Protein AF-A0A516SCL7-F1 (afdb_monomer)

pLDDT: mean 82.54, std 17.81, range [28.62, 96.88]

Secondary structure (DSSP, 8-state):
--TTSS----EEEETTEEEE--GGGGEEESSPBPTTSS-BSSEEEEETTEEEEE-HHHHHHHHHHHHHHHHTT--HHHHHHHHHHHHHHHHHHHHHHHHTT--BTSEEEETTEEEEB--

Radius of gyration: 15.04 Å; Cα contacts (8 Å, |Δi|>4): 150; chains: 1; bounding box: 41×36×41 Å

Organism: NCBI:txid2594795

Sequence (119 aa):
MGLKDVFAGGAAFKSGKIFTVTVWDSIEATEPTREGTAIPRSFVLKAGGETVQVHGNATEHLAGYAAGMARRGLSPEAVNLASEVQLSNLQLTVTRAIANGAPLNTLVKTGGWGLKFSQ

Structure (mmCIF, N/CA/C/O backbone):
data_AF-A0A516SCL7-F1
#
_entry.id   AF-A0A516SCL7-F1
#
loop_
_atom_site.group_PDB
_atom_site.id
_atom_site.type_symbol
_atom_site.label_atom_id
_atom_site.label_alt_id
_atom_site.label_comp_id
_atom_site.label_asym_id
_atom_site.label_entity_id
_atom_site.label_seq_id
_atom_site.pdbx_PDB_ins_code
_atom_site.Cartn_x
_atom_site.Cartn_y
_atom_site.Cartn_z
_atom_site.occupancy
_atom_site.B_iso_or_equiv
_atom_site.auth_seq_id
_atom_site.auth_comp_id
_atom_site.auth_asym_id
_atom_site.auth_atom_id
_atom_site.pdbx_PDB_model_num
ATOM 1 N N . MET A 1 1 ? -12.947 -23.678 1.784 1.00 35.38 1 MET A N 1
ATOM 2 C CA . MET A 1 1 ? -12.409 -22.336 1.475 1.00 35.38 1 MET A CA 1
ATOM 3 C C . MET A 1 1 ? -11.627 -22.468 0.176 1.00 35.38 1 MET A C 1
ATOM 5 O O . MET A 1 1 ? -10.645 -23.196 0.156 1.00 35.38 1 MET A O 1
ATOM 9 N N . GLY A 1 2 ? -12.176 -21.980 -0.940 1.00 28.62 2 GLY A N 1
ATOM 10 C CA . GLY A 1 2 ? -11.675 -22.282 -2.286 1.00 28.62 2 GLY A CA 1
ATOM 11 C C . GLY A 1 2 ? -10.662 -21.248 -2.769 1.00 28.62 2 GLY A C 1
ATOM 12 O O . GLY A 1 2 ? -10.811 -20.067 -2.494 1.00 28.62 2 GLY A O 1
ATOM 13 N N . LEU A 1 3 ? -9.666 -21.691 -3.535 1.00 35.03 3 LEU A N 1
ATOM 14 C CA . LEU A 1 3 ? -8.570 -20.894 -4.109 1.00 35.03 3 LEU A CA 1
ATOM 15 C C . LEU A 1 3 ? -9.001 -19.805 -5.128 1.00 35.03 3 LEU A C 1
ATOM 17 O O . LEU A 1 3 ? -8.169 -19.310 -5.880 1.00 35.03 3 LEU A O 1
ATOM 21 N N . LYS A 1 4 ? -10.291 -19.460 -5.196 1.00 34.50 4 LYS A N 1
ATOM 22 C CA . LYS A 1 4 ? -10.884 -18.583 -6.224 1.00 34.50 4 LYS A CA 1
ATOM 23 C C . LYS A 1 4 ? -10.930 -17.115 -5.808 1.00 34.50 4 LYS A C 1
ATOM 25 O O . LYS A 1 4 ? -11.053 -16.252 -6.663 1.00 34.50 4 LYS A O 1
ATOM 30 N N . ASP A 1 5 ? -10.781 -16.844 -4.514 1.00 41.62 5 ASP A N 1
ATOM 31 C CA . ASP A 1 5 ? -10.998 -15.509 -3.948 1.00 41.62 5 ASP A CA 1
ATOM 32 C C . ASP A 1 5 ? -9.693 -14.720 -3.741 1.00 41.62 5 ASP A C 1
ATOM 34 O O . ASP A 1 5 ? -9.690 -13.700 -3.059 1.00 41.62 5 ASP A O 1
ATOM 38 N N . VAL A 1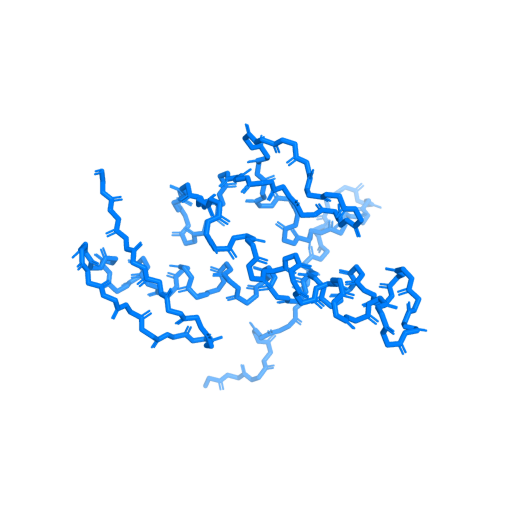 6 ? -8.555 -15.209 -4.257 1.00 43.94 6 VAL A N 1
ATOM 39 C CA . VAL A 1 6 ? -7.232 -14.720 -3.817 1.00 43.94 6 VAL A CA 1
ATOM 40 C C . VAL A 1 6 ? -6.525 -13.811 -4.825 1.00 43.94 6 VAL A C 1
ATOM 42 O O . VAL A 1 6 ? -5.639 -13.068 -4.420 1.00 43.94 6 VAL A O 1
ATOM 45 N N . PHE A 1 7 ? -6.915 -13.756 -6.100 1.00 45.66 7 PHE A N 1
ATOM 46 C CA . PHE A 1 7 ? -6.222 -12.892 -7.064 1.00 45.66 7 PHE A CA 1
ATOM 47 C C . PHE A 1 7 ? -7.156 -12.402 -8.168 1.00 45.66 7 PHE A C 1
ATOM 49 O O . PHE A 1 7 ? -7.542 -13.195 -9.018 1.00 45.66 7 PHE A O 1
ATOM 56 N N . ALA A 1 8 ? -7.483 -11.108 -8.168 1.00 39.91 8 ALA A N 1
ATOM 57 C CA . ALA A 1 8 ? -7.737 -10.313 -9.373 1.00 39.91 8 ALA A CA 1
ATOM 58 C C . ALA A 1 8 ? -8.080 -8.872 -8.972 1.00 39.91 8 ALA A C 1
ATOM 60 O O . ALA A 1 8 ? -8.997 -8.659 -8.179 1.00 39.91 8 ALA A O 1
ATOM 61 N N . GLY A 1 9 ? -7.410 -7.889 -9.579 1.00 45.47 9 GLY A N 1
ATOM 62 C CA . GLY A 1 9 ? -8.053 -6.601 -9.824 1.00 45.47 9 GLY A CA 1
ATOM 63 C C . GLY A 1 9 ? -9.375 -6.884 -10.537 1.00 45.47 9 GLY A C 1
ATOM 64 O O . GLY A 1 9 ? -9.394 -7.451 -11.632 1.00 45.47 9 GLY A O 1
ATOM 65 N N . GLY A 1 10 ? -10.485 -6.645 -9.846 1.00 45.84 10 GLY A N 1
ATOM 66 C CA . GLY A 1 10 ? -11.803 -7.024 -10.327 1.00 45.84 10 GLY A CA 1
ATOM 67 C C . GLY A 1 10 ? -12.190 -6.123 -11.485 1.00 45.84 10 GLY A C 1
ATOM 68 O O . GLY A 1 10 ? -12.457 -4.949 -11.287 1.00 45.84 10 GLY A O 1
ATOM 69 N N . ALA A 1 11 ? -12.267 -6.631 -12.710 1.00 48.62 11 ALA A N 1
ATOM 70 C CA . ALA A 1 11 ? -12.919 -5.858 -13.756 1.00 48.62 11 ALA A CA 1
ATOM 71 C C . ALA A 1 11 ? -14.402 -5.668 -13.377 1.00 48.62 11 ALA A C 1
ATOM 73 O O . ALA A 1 11 ? -15.164 -6.635 -13.321 1.00 48.62 11 ALA A O 1
ATOM 74 N N . ALA A 1 12 ? -14.818 -4.436 -13.080 1.00 50.59 12 ALA A N 1
ATOM 75 C CA . ALA A 1 12 ? -16.216 -4.106 -12.858 1.00 50.59 12 ALA A CA 1
ATOM 76 C C . ALA A 1 12 ? -16.886 -3.893 -14.218 1.00 50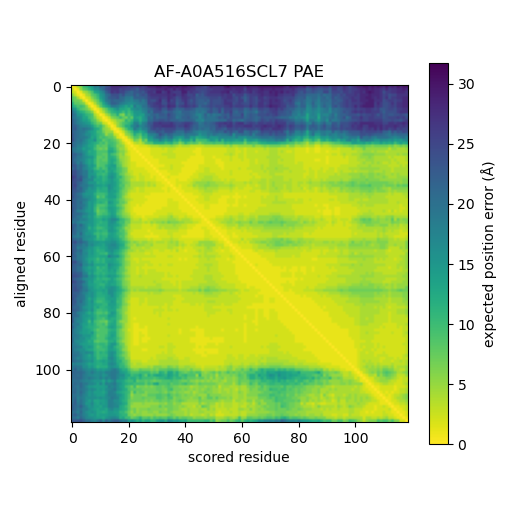.59 12 ALA A C 1
ATOM 78 O O . ALA A 1 12 ? -16.544 -2.983 -14.975 1.00 50.59 12 ALA A O 1
ATOM 79 N N . PHE A 1 13 ? -17.868 -4.734 -14.530 1.00 43.31 13 PHE A N 1
ATOM 80 C CA . PHE A 1 13 ? -18.690 -4.572 -15.722 1.00 43.31 13 PHE A CA 1
ATOM 81 C C . PHE A 1 13 ? -19.901 -3.709 -15.377 1.00 43.31 13 PHE A C 1
ATOM 83 O O . PHE A 1 13 ? -20.832 -4.162 -14.711 1.00 43.31 13 PHE A O 1
ATOM 90 N N . LYS A 1 14 ? -19.911 -2.460 -15.851 1.00 43.03 14 LYS A N 1
ATOM 91 C CA . LYS A 1 14 ? -21.109 -1.614 -15.840 1.00 43.03 14 LYS A CA 1
ATOM 92 C C . LYS A 1 14 ? -21.326 -1.053 -17.244 1.00 43.03 14 LYS A C 1
ATOM 94 O O . LYS A 1 14 ? -20.449 -0.399 -17.802 1.00 43.03 14 LYS A O 1
ATOM 99 N N . SER A 1 15 ? -22.4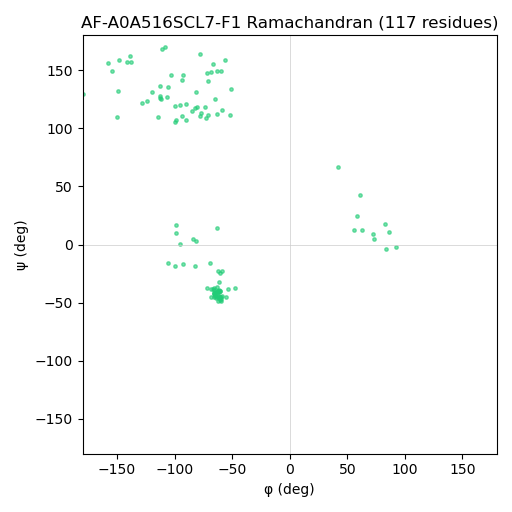95 -1.334 -17.819 1.00 50.19 15 SER A N 1
ATOM 100 C CA . SER A 1 15 ? -22.966 -0.746 -19.086 1.00 50.19 15 SER A CA 1
ATOM 101 C C . SER A 1 15 ? -22.084 -1.024 -20.319 1.00 50.19 15 SER A C 1
ATOM 103 O O . SER A 1 15 ? -21.830 -0.122 -21.111 1.00 50.19 15 SER A O 1
ATOM 105 N N . GLY A 1 16 ? -21.589 -2.258 -20.490 1.00 49.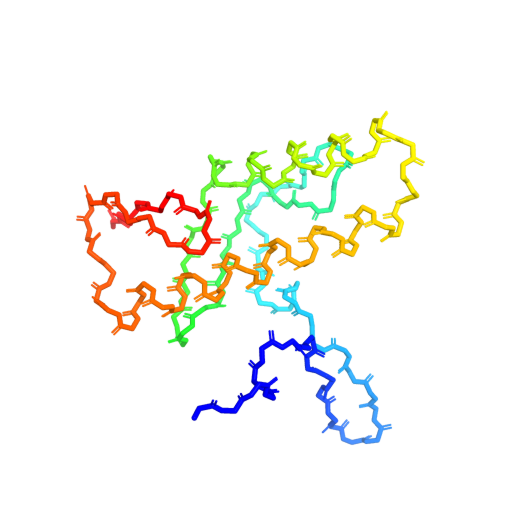16 16 GLY A N 1
ATOM 106 C CA . GLY A 1 16 ? -20.825 -2.661 -21.686 1.00 49.16 16 GLY A CA 1
ATOM 107 C C . GLY A 1 16 ? -19.397 -2.105 -21.771 1.00 49.16 16 GLY A C 1
ATOM 108 O O . GLY A 1 16 ? -18.706 -2.341 -22.759 1.00 49.16 16 GLY A O 1
ATOM 109 N N . LYS A 1 17 ? -18.937 -1.397 -20.733 1.00 47.97 17 LYS A N 1
ATOM 110 C CA . LYS A 1 17 ? -17.572 -0.886 -20.607 1.00 47.97 17 LYS A CA 1
ATOM 111 C C . LYS A 1 17 ? -16.828 -1.717 -19.561 1.00 47.97 17 LYS A C 1
ATOM 113 O O . LYS A 1 17 ? -17.324 -1.896 -18.448 1.00 47.97 17 LYS A O 1
ATOM 118 N N . ILE A 1 18 ? -15.663 -2.247 -19.932 1.00 54.91 18 ILE A N 1
ATOM 119 C CA . ILE A 1 18 ? -14.766 -2.918 -18.986 1.00 54.91 18 ILE A CA 1
ATOM 120 C C . ILE A 1 18 ? -14.056 -1.821 -18.197 1.00 54.91 18 ILE A C 1
ATOM 122 O O . ILE A 1 18 ? -13.282 -1.057 -18.773 1.00 54.91 18 ILE A O 1
ATOM 126 N N . PHE A 1 19 ? -14.339 -1.718 -16.901 1.00 54.44 19 PHE A N 1
ATOM 127 C CA . PHE A 1 19 ? -13.522 -0.936 -15.980 1.00 54.44 19 PHE A CA 1
ATOM 128 C C . PHE A 1 19 ? -12.608 -1.901 -15.246 1.00 54.44 19 PHE A C 1
ATOM 130 O O . PHE A 1 19 ? -13.092 -2.797 -14.560 1.00 54.44 19 PHE A O 1
ATOM 137 N N . THR A 1 20 ? -11.299 -1.748 -15.385 1.00 57.12 20 THR A N 1
ATOM 138 C CA . THR A 1 20 ? -10.350 -2.470 -14.538 1.00 57.12 20 THR A CA 1
ATOM 139 C C . THR A 1 20 ? -10.414 -1.835 -13.152 1.00 57.12 20 THR A C 1
ATOM 141 O O . THR A 1 20 ? -9.995 -0.691 -13.021 1.00 57.12 20 THR A O 1
ATOM 144 N N . VAL A 1 21 ? -10.971 -2.519 -12.142 1.00 71.75 21 VAL A N 1
ATOM 145 C CA . VAL A 1 21 ? -10.816 -2.072 -10.749 1.00 71.75 21 VAL A CA 1
ATOM 146 C C . VAL A 1 21 ? -9.503 -2.635 -10.250 1.00 71.75 21 VAL A C 1
ATOM 148 O O . VAL A 1 21 ? -9.311 -3.847 -10.154 1.00 71.75 21 VAL A O 1
ATOM 151 N N . THR A 1 22 ? -8.590 -1.734 -9.959 1.00 87.44 22 THR A N 1
ATOM 152 C CA . THR A 1 22 ? -7.279 -2.012 -9.390 1.00 87.44 22 THR A CA 1
ATOM 153 C C . THR A 1 22 ? -7.258 -1.533 -7.943 1.00 87.44 22 THR A C 1
ATOM 155 O O . THR A 1 22 ? -8.151 -0.818 -7.482 1.00 87.44 22 THR A O 1
ATOM 158 N N . VAL A 1 23 ? -6.214 -1.888 -7.196 1.00 91.00 23 VAL A N 1
ATOM 159 C CA . VAL A 1 23 ? -6.028 -1.321 -5.850 1.00 91.00 23 VAL A CA 1
ATOM 160 C C . VAL A 1 23 ? -5.879 0.205 -5.883 1.00 91.00 23 VAL A C 1
ATOM 162 O O . VAL A 1 23 ? -6.222 0.869 -4.908 1.00 91.00 23 VAL A O 1
ATOM 165 N N . TRP A 1 24 ? -5.436 0.776 -7.008 1.00 91.62 24 TRP A N 1
ATOM 166 C CA . TRP A 1 24 ? -5.310 2.222 -7.187 1.00 91.62 24 TRP A CA 1
ATOM 167 C C . TRP A 1 24 ? -6.655 2.943 -7.054 1.00 91.62 24 TRP A C 1
ATOM 169 O O . TRP A 1 24 ? -6.697 4.031 -6.495 1.00 91.62 24 TRP A O 1
ATOM 179 N N . ASP A 1 25 ? -7.767 2.307 -7.439 1.00 90.88 25 ASP A N 1
ATOM 180 C CA . ASP A 1 25 ? -9.120 2.858 -7.256 1.00 90.88 25 ASP A CA 1
ATOM 181 C C . ASP A 1 25 ? -9.555 2.911 -5.779 1.00 90.88 25 ASP A C 1
ATOM 183 O O . ASP A 1 25 ? -10.518 3.590 -5.411 1.00 90.88 25 ASP A O 1
ATOM 187 N N . SER A 1 26 ? -8.849 2.183 -4.910 1.00 93.75 26 SER A N 1
ATOM 188 C CA . SER A 1 26 ? -9.058 2.182 -3.459 1.00 93.75 26 SER A CA 1
ATOM 189 C C . SER A 1 26 ? -8.134 3.152 -2.719 1.00 93.75 26 SER A C 1
ATOM 191 O O . SER A 1 26 ? -8.203 3.222 -1.490 1.00 93.75 26 SER A O 1
ATOM 193 N N . ILE A 1 27 ? -7.276 3.875 -3.443 1.00 94.56 27 ILE A N 1
ATOM 194 C CA . ILE A 1 27 ? -6.260 4.777 -2.904 1.00 94.56 27 ILE A CA 1
ATOM 195 C C . ILE A 1 27 ? -6.611 6.217 -3.273 1.00 94.56 27 ILE A C 1
ATOM 197 O O . ILE A 1 27 ? -6.788 6.555 -4.439 1.00 94.56 27 ILE A O 1
ATOM 201 N N . GLU A 1 28 ? -6.644 7.086 -2.272 1.00 95.81 28 GLU A N 1
ATOM 202 C CA . GLU A 1 28 ? -6.738 8.531 -2.455 1.00 95.81 28 GLU A CA 1
ATOM 203 C C . GLU A 1 28 ? -5.447 9.174 -1.947 1.00 95.81 28 GLU A C 1
ATOM 205 O O . GLU A 1 28 ? -5.156 9.157 -0.751 1.00 95.81 28 GLU A O 1
ATOM 210 N N . ALA A 1 29 ? -4.629 9.693 -2.864 1.00 95.62 29 ALA A N 1
ATOM 211 C CA . ALA A 1 29 ? -3.344 10.290 -2.521 1.00 95.62 29 ALA A CA 1
ATOM 212 C C . ALA A 1 29 ? -3.531 11.546 -1.656 1.00 95.62 29 ALA A C 1
ATOM 214 O O . ALA A 1 29 ? -4.207 12.487 -2.066 1.00 95.62 29 ALA A O 1
ATOM 215 N N . THR A 1 30 ? -2.885 11.581 -0.490 1.00 95.69 30 THR A N 1
ATOM 216 C CA . THR A 1 30 ? -2.871 12.760 0.396 1.00 95.69 30 THR A CA 1
ATOM 217 C C . THR A 1 30 ? -1.588 13.573 0.253 1.00 95.69 30 THR A C 1
ATOM 219 O O . THR A 1 30 ? -1.548 14.744 0.615 1.00 95.69 30 THR A O 1
ATOM 222 N N . GLU A 1 31 ? -0.541 12.971 -0.313 1.00 95.56 31 GLU A N 1
ATOM 223 C CA . GLU A 1 31 ? 0.731 13.621 -0.623 1.00 95.56 31 GLU A CA 1
ATOM 224 C C . GLU A 1 31 ? 1.263 13.176 -1.999 1.00 95.56 31 GLU A C 1
ATOM 226 O O . GLU A 1 31 ? 0.862 12.121 -2.501 1.00 95.56 31 GLU A O 1
ATOM 231 N N . PRO A 1 32 ? 2.206 13.930 -2.606 1.00 95.56 32 PRO A N 1
ATOM 232 C CA . PRO A 1 32 ? 2.796 13.587 -3.899 1.00 95.56 32 PRO A CA 1
ATOM 233 C C . PRO A 1 32 ? 3.445 12.200 -3.934 1.00 95.56 32 PRO A C 1
ATOM 235 O O . PRO A 1 32 ? 3.854 11.653 -2.907 1.00 95.56 32 PRO A O 1
ATOM 238 N N . THR A 1 33 ? 3.604 11.644 -5.134 1.00 93.94 33 THR A N 1
ATOM 239 C CA . THR A 1 33 ? 4.314 10.376 -5.341 1.00 93.94 33 THR A CA 1
ATOM 240 C C . THR A 1 33 ? 5.782 10.465 -4.942 1.00 93.94 33 THR A C 1
ATOM 242 O O . THR A 1 33 ? 6.424 11.515 -5.028 1.00 93.94 33 THR A O 1
ATOM 245 N N . ARG A 1 34 ? 6.339 9.341 -4.482 1.00 90.31 34 ARG A N 1
ATOM 246 C CA . ARG A 1 34 ? 7.786 9.224 -4.287 1.00 90.31 34 ARG A CA 1
ATOM 247 C C . ARG A 1 34 ? 8.490 9.168 -5.631 1.00 90.31 34 ARG A C 1
ATOM 249 O O . ARG A 1 34 ? 8.011 8.521 -6.561 1.00 90.31 34 ARG A O 1
ATOM 256 N N . GLU A 1 35 ? 9.637 9.832 -5.696 1.00 85.31 35 GLU A N 1
ATOM 257 C CA . GLU A 1 35 ? 10.471 9.899 -6.891 1.00 85.31 35 GLU A CA 1
ATOM 258 C C . GLU A 1 35 ? 10.747 8.499 -7.454 1.00 85.31 35 GLU A C 1
ATOM 260 O O . GLU A 1 35 ? 11.049 7.563 -6.713 1.00 85.31 35 GLU A O 1
ATOM 265 N N . GLY A 1 36 ? 10.590 8.354 -8.770 1.00 82.19 36 GLY A N 1
ATOM 266 C CA . GLY A 1 36 ? 10.807 7.086 -9.464 1.00 82.19 36 GLY A CA 1
ATOM 267 C C . GLY A 1 36 ? 9.732 6.019 -9.229 1.00 82.19 36 GLY A C 1
ATOM 268 O O . GLY A 1 36 ? 9.928 4.879 -9.641 1.00 82.19 36 GLY A O 1
ATOM 269 N N . THR A 1 37 ? 8.604 6.350 -8.588 1.00 87.44 37 THR A N 1
ATOM 270 C CA . THR A 1 37 ? 7.509 5.400 -8.334 1.00 87.44 37 THR A CA 1
ATOM 271 C C . THR A 1 37 ? 6.137 6.032 -8.570 1.00 87.44 37 THR A C 1
ATOM 273 O O . THR A 1 37 ? 5.968 7.243 -8.448 1.00 87.44 37 THR A O 1
ATOM 276 N N . ALA A 1 38 ? 5.128 5.199 -8.826 1.00 89.31 38 ALA A N 1
ATOM 277 C CA . ALA A 1 38 ? 3.725 5.619 -8.833 1.00 89.31 38 ALA A CA 1
ATOM 278 C C . ALA A 1 38 ? 3.099 5.688 -7.419 1.00 89.31 38 ALA A C 1
ATOM 280 O O . ALA A 1 38 ? 1.907 5.939 -7.283 1.00 89.31 38 ALA A O 1
ATOM 281 N N . ILE A 1 39 ? 3.874 5.441 -6.354 1.00 92.81 39 ILE A N 1
ATOM 282 C CA . ILE A 1 39 ? 3.360 5.275 -4.988 1.00 92.81 39 ILE A CA 1
ATOM 283 C C . ILE A 1 39 ? 3.327 6.638 -4.266 1.00 92.81 39 ILE A C 1
ATOM 285 O O . ILE A 1 39 ? 4.387 7.253 -4.099 1.00 92.81 39 ILE A O 1
ATOM 289 N N . PRO A 1 40 ? 2.158 7.112 -3.788 1.00 94.81 40 PRO A N 1
ATOM 290 C CA . PRO A 1 40 ? 2.046 8.333 -2.984 1.00 94.81 40 PRO A CA 1
ATOM 291 C C . PRO A 1 40 ? 2.855 8.281 -1.680 1.00 94.81 40 PRO A C 1
ATOM 293 O O . PRO A 1 40 ? 3.032 7.218 -1.074 1.00 94.81 40 PRO A O 1
ATOM 296 N N . ARG A 1 41 ? 3.330 9.443 -1.213 1.00 94.75 41 ARG A N 1
ATOM 297 C CA . ARG A 1 41 ? 4.005 9.576 0.090 1.00 94.75 41 ARG A CA 1
ATOM 298 C C . ARG A 1 41 ? 3.111 9.181 1.251 1.00 94.75 41 ARG A C 1
ATOM 300 O O . ARG A 1 41 ? 3.543 8.434 2.120 1.00 94.75 41 ARG A O 1
ATOM 307 N N . SER A 1 42 ? 1.850 9.549 1.192 1.00 95.50 42 SER A N 1
ATOM 308 C CA . SER A 1 42 ? 0.795 9.046 2.054 1.00 95.50 42 SER A CA 1
ATOM 309 C C . SER A 1 42 ? -0.505 9.031 1.266 1.00 95.50 42 SER A C 1
ATOM 311 O O . SER A 1 42 ? -0.629 9.694 0.228 1.00 95.50 42 SER A O 1
ATOM 313 N N . PHE A 1 43 ? -1.450 8.221 1.720 1.00 96.88 43 PHE A N 1
ATOM 314 C CA . PHE A 1 43 ? -2.753 8.118 1.086 1.00 96.88 43 PHE A CA 1
ATOM 315 C C . PHE A 1 43 ? -3.801 7.583 2.051 1.00 96.88 43 PHE A C 1
ATOM 317 O O . PHE A 1 43 ? -3.479 6.855 2.990 1.00 96.88 43 PHE A O 1
ATOM 324 N N . VAL A 1 44 ? -5.063 7.887 1.777 1.00 96.44 44 VAL A N 1
ATOM 325 C CA . VAL A 1 44 ? -6.196 7.184 2.374 1.00 96.44 44 VAL A CA 1
ATOM 326 C C . VAL A 1 44 ? -6.428 5.894 1.593 1.00 96.44 44 VAL A C 1
ATOM 328 O O . VAL A 1 44 ? -6.485 5.897 0.364 1.00 96.44 44 VAL A O 1
ATOM 331 N N . LEU A 1 45 ? -6.562 4.782 2.310 1.00 95.44 45 LEU A N 1
ATOM 332 C CA . LEU A 1 45 ? -6.856 3.465 1.763 1.00 95.44 45 LEU A CA 1
ATOM 333 C C . LEU A 1 45 ? -8.257 3.025 2.175 1.00 95.44 45 LEU A C 1
ATOM 335 O O . LEU A 1 45 ? -8.560 2.941 3.365 1.00 95.44 45 LEU A O 1
ATOM 339 N N . LYS A 1 46 ? -9.088 2.672 1.198 1.00 94.38 46 LYS A N 1
ATOM 340 C CA . LYS A 1 46 ? -10.365 1.990 1.436 1.00 94.38 46 LYS A CA 1
ATOM 341 C C . LYS A 1 46 ? -10.102 0.500 1.654 1.00 94.38 46 LYS A C 1
ATOM 343 O O . LYS A 1 46 ? -9.595 -0.171 0.756 1.00 94.38 46 LYS A O 1
ATOM 348 N N . ALA A 1 47 ? -10.433 -0.027 2.829 1.00 90.81 47 ALA A N 1
ATOM 349 C CA . ALA A 1 47 ? -10.201 -1.423 3.202 1.00 90.81 47 ALA A CA 1
ATOM 350 C C . ALA A 1 47 ? -11.277 -1.906 4.185 1.00 90.81 47 ALA A C 1
ATOM 352 O O . ALA A 1 47 ? -11.582 -1.228 5.157 1.00 90.81 47 ALA A O 1
ATOM 353 N N . GLY A 1 48 ? -11.865 -3.080 3.940 1.00 84.81 48 GLY A N 1
ATOM 354 C CA . GLY A 1 48 ? -12.857 -3.671 4.851 1.00 84.81 48 GLY A CA 1
ATOM 355 C C . GLY A 1 48 ? -14.107 -2.825 5.122 1.00 84.81 48 GLY A C 1
ATOM 356 O O . GLY A 1 48 ? -14.724 -2.996 6.163 1.00 84.81 48 GLY A O 1
ATOM 357 N N . GLY A 1 49 ? -14.478 -1.917 4.212 1.00 86.12 49 GLY A N 1
ATOM 358 C CA . GLY A 1 49 ? -15.590 -0.979 4.411 1.00 86.12 49 GLY A CA 1
ATOM 359 C C . GLY A 1 49 ? -15.223 0.288 5.193 1.00 86.12 49 GLY A C 1
ATOM 360 O O . GLY A 1 49 ? -16.055 1.185 5.293 1.00 86.12 49 GLY A O 1
ATOM 361 N N . GLU A 1 50 ? -13.986 0.400 5.677 1.00 89.06 50 GLU A N 1
ATOM 362 C CA . GLU A 1 50 ? -13.461 1.586 6.354 1.00 89.06 50 GLU A CA 1
ATOM 363 C C . GLU A 1 50 ? -12.397 2.301 5.510 1.00 89.06 50 GLU A C 1
ATOM 365 O O . GLU A 1 50 ? -11.901 1.789 4.499 1.00 89.06 50 GLU A O 1
ATOM 370 N N . THR A 1 51 ? -12.040 3.510 5.936 1.00 92.56 51 THR A N 1
ATOM 371 C CA . THR A 1 51 ? -10.947 4.310 5.376 1.00 92.56 51 THR A CA 1
ATOM 372 C C . THR A 1 51 ? -9.824 4.436 6.394 1.00 92.56 51 THR A C 1
ATOM 374 O O . THR A 1 51 ? -10.054 4.902 7.507 1.00 92.56 51 THR A O 1
ATOM 377 N N . VAL A 1 52 ? 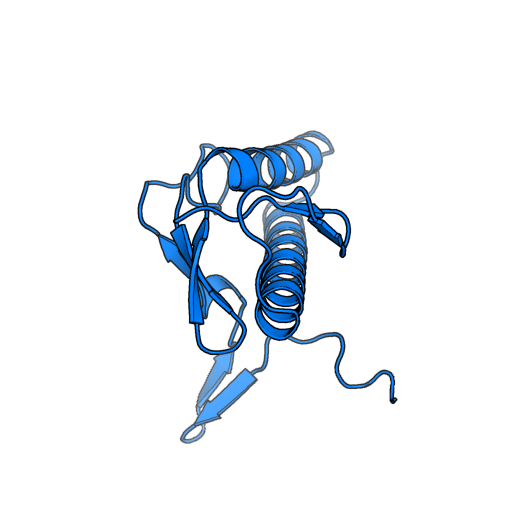-8.605 4.073 6.001 1.00 91.94 52 VAL A N 1
ATOM 378 C CA . VAL A 1 52 ? -7.416 4.127 6.861 1.00 91.94 52 VAL A CA 1
ATOM 379 C C . VAL A 1 52 ? -6.375 5.053 6.245 1.00 91.94 52 VAL A C 1
ATOM 381 O O . VAL A 1 52 ? -6.033 4.902 5.074 1.00 91.94 52 VAL A O 1
ATOM 384 N N . GLN A 1 53 ? -5.830 5.981 7.033 1.00 94.38 53 GLN A N 1
ATOM 385 C CA . GLN A 1 53 ? -4.688 6.789 6.609 1.00 94.38 53 GLN A CA 1
ATOM 386 C C . GLN A 1 53 ? -3.414 5.933 6.616 1.00 94.38 53 GLN A C 1
ATOM 388 O O . GLN A 1 53 ? -2.972 5.451 7.660 1.00 94.38 53 GLN A O 1
ATOM 393 N N . VAL A 1 54 ? -2.789 5.771 5.453 1.00 93.50 54 VAL A N 1
ATOM 394 C CA . VAL A 1 54 ? -1.500 5.095 5.303 1.00 93.50 54 VAL A CA 1
ATOM 395 C C . VAL A 1 54 ? -0.389 6.139 5.348 1.00 93.50 54 VAL A C 1
ATOM 397 O O . VAL A 1 54 ? -0.232 6.963 4.445 1.00 93.50 54 VAL A O 1
ATOM 400 N N . HIS A 1 55 ? 0.390 6.107 6.429 1.00 91.75 55 HIS A N 1
ATOM 401 C CA . HIS A 1 55 ? 1.466 7.065 6.676 1.00 91.75 55 HIS A CA 1
ATOM 402 C C . HIS A 1 55 ? 2.735 6.767 5.861 1.00 91.75 55 HIS A C 1
ATOM 404 O O . HIS A 1 55 ? 2.959 5.642 5.403 1.00 91.75 55 HIS A O 1
ATOM 410 N N . GLY A 1 56 ? 3.619 7.768 5.783 1.00 86.69 56 GLY A N 1
ATOM 411 C CA . GLY A 1 56 ? 4.897 7.727 5.070 1.00 86.69 56 GLY A CA 1
ATOM 412 C C . GLY A 1 56 ? 5.755 6.487 5.328 1.00 86.69 56 GLY A C 1
ATOM 413 O O . GLY A 1 56 ? 6.344 5.951 4.395 1.00 86.69 56 GLY A O 1
ATOM 414 N N . ASN A 1 57 ? 5.777 5.981 6.561 1.00 85.00 57 ASN A N 1
ATOM 415 C CA . ASN A 1 57 ? 6.621 4.841 6.927 1.00 85.00 57 ASN A CA 1
ATOM 416 C C . ASN A 1 57 ? 6.197 3.552 6.202 1.00 85.00 57 ASN A C 1
ATOM 418 O O . ASN A 1 57 ? 7.041 2.761 5.793 1.00 85.00 57 ASN A O 1
ATOM 422 N N . ALA A 1 58 ? 4.892 3.333 6.010 1.00 83.69 58 ALA A N 1
ATOM 423 C CA . ALA A 1 58 ? 4.398 2.145 5.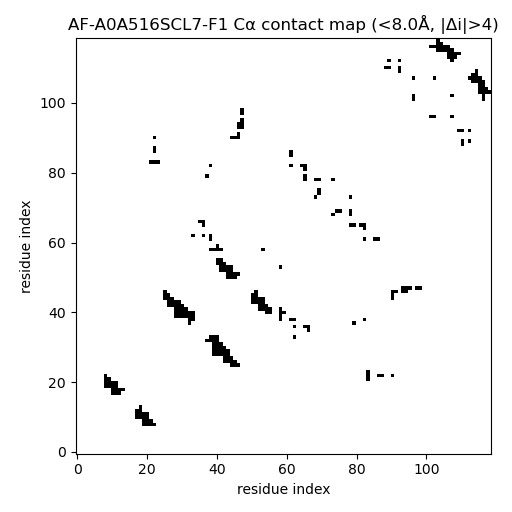313 1.00 83.69 58 ALA A CA 1
ATOM 424 C C . ALA A 1 58 ? 4.690 2.219 3.805 1.00 83.69 58 ALA A C 1
ATOM 426 O O . ALA A 1 58 ? 5.045 1.226 3.170 1.00 83.69 58 ALA A O 1
ATOM 427 N N . THR A 1 59 ? 4.581 3.414 3.232 1.00 90.12 59 THR A N 1
ATOM 428 C CA . THR A 1 59 ? 4.756 3.645 1.797 1.00 90.12 59 THR A CA 1
ATOM 429 C C . THR A 1 59 ? 6.226 3.780 1.385 1.00 90.12 59 THR A C 1
ATOM 431 O O . THR A 1 59 ? 6.554 3.560 0.220 1.00 90.12 59 THR A O 1
ATOM 434 N N . GLU A 1 60 ? 7.134 4.061 2.324 1.00 91.06 60 GLU A N 1
ATOM 435 C CA . GLU A 1 60 ? 8.585 4.002 2.112 1.00 91.06 60 GLU A CA 1
ATOM 436 C C . GLU A 1 60 ? 9.051 2.586 1.748 1.00 91.06 60 GLU A C 1
ATOM 438 O O . GLU A 1 60 ? 9.785 2.418 0.776 1.00 91.06 60 GLU A O 1
ATOM 443 N N . HIS A 1 61 ? 8.563 1.554 2.446 1.00 89.19 61 HIS A N 1
ATOM 444 C CA . HIS A 1 61 ? 8.888 0.162 2.116 1.00 89.19 61 HIS A CA 1
ATOM 445 C C . HIS A 1 61 ? 8.395 -0.242 0.720 1.00 89.19 61 HIS A C 1
ATOM 447 O O . HIS A 1 61 ? 9.124 -0.907 -0.018 1.00 89.19 61 HIS A O 1
ATOM 453 N N . LEU A 1 62 ? 7.192 0.197 0.328 1.00 92.50 62 LEU A N 1
ATOM 454 C CA . LEU A 1 62 ? 6.655 -0.032 -1.019 1.00 92.50 62 LEU A CA 1
ATOM 455 C C . LEU A 1 62 ? 7.533 0.623 -2.091 1.00 92.50 62 LEU A C 1
ATOM 457 O O . LEU A 1 62 ? 7.875 -0.009 -3.091 1.00 92.50 62 LEU A O 1
ATOM 461 N N . ALA A 1 63 ? 7.935 1.875 -1.873 1.00 93.00 63 ALA A N 1
ATOM 462 C CA . ALA A 1 63 ? 8.787 2.587 -2.815 1.00 93.00 63 ALA A CA 1
ATOM 463 C C . ALA A 1 63 ? 10.200 1.996 -2.880 1.00 93.00 63 ALA A C 1
ATOM 465 O O . ALA A 1 63 ? 10.753 1.856 -3.968 1.00 93.00 63 ALA A O 1
ATOM 466 N N . GLY A 1 64 ? 10.762 1.576 -1.743 1.00 92.62 64 GLY A N 1
ATOM 467 C CA . GLY A 1 64 ? 12.041 0.871 -1.690 1.00 92.62 64 GLY A CA 1
ATOM 468 C C . GLY A 1 64 ? 12.008 -0.452 -2.459 1.00 92.62 64 GLY A C 1
ATOM 469 O O . GLY A 1 64 ? 12.949 -0.766 -3.188 1.00 92.62 64 GLY A O 1
ATOM 470 N N . TYR A 1 65 ? 10.902 -1.195 -2.367 1.00 92.25 65 TYR A N 1
ATOM 471 C CA . TYR A 1 65 ? 10.685 -2.403 -3.161 1.00 92.25 65 TYR A CA 1
ATOM 472 C C . TYR A 1 65 ? 10.646 -2.097 -4.668 1.00 92.25 65 TYR A C 1
ATOM 474 O O . TYR A 1 65 ? 11.379 -2.723 -5.438 1.00 92.25 65 TYR A O 1
ATOM 482 N N . ALA A 1 66 ? 9.867 -1.093 -5.086 1.00 93.81 66 ALA A N 1
ATOM 483 C CA . ALA A 1 66 ? 9.782 -0.668 -6.484 1.00 93.81 66 ALA A CA 1
ATOM 484 C C . ALA A 1 66 ? 11.146 -0.208 -7.036 1.00 93.81 66 ALA A C 1
ATOM 486 O O . ALA A 1 66 ? 11.586 -0.671 -8.090 1.00 93.81 66 ALA A O 1
ATOM 487 N N . ALA A 1 67 ? 11.869 0.624 -6.281 1.00 93.25 67 ALA A N 1
ATOM 488 C CA . ALA A 1 67 ? 13.205 1.091 -6.638 1.00 93.25 67 ALA A CA 1
ATOM 489 C C . ALA A 1 67 ? 14.218 -0.063 -6.724 1.00 93.25 67 ALA A C 1
ATOM 491 O O . ALA A 1 67 ? 15.044 -0.106 -7.635 1.00 93.25 67 ALA A O 1
ATOM 492 N N . GLY A 1 68 ? 14.146 -1.035 -5.809 1.00 94.12 68 GLY A N 1
ATOM 493 C CA . GLY A 1 68 ? 14.979 -2.237 -5.846 1.00 94.12 68 GLY A CA 1
ATOM 494 C C . GLY A 1 68 ? 14.753 -3.075 -7.106 1.00 94.12 68 GLY A C 1
ATOM 495 O O . GLY A 1 68 ? 15.713 -3.569 -7.695 1.00 94.12 68 GLY A O 1
ATOM 496 N N . MET A 1 69 ? 13.504 -3.197 -7.554 1.00 94.25 69 MET A N 1
ATOM 497 C CA . MET A 1 69 ? 13.151 -3.897 -8.793 1.00 94.25 69 MET A CA 1
ATOM 498 C C . MET A 1 69 ? 13.659 -3.146 -10.029 1.00 94.25 69 MET A C 1
ATOM 500 O O . MET A 1 69 ? 14.307 -3.753 -10.881 1.00 94.25 69 MET A O 1
ATOM 504 N N . ALA A 1 70 ? 13.470 -1.825 -10.087 1.00 93.38 70 ALA A N 1
ATOM 505 C CA . ALA A 1 70 ? 14.002 -0.994 -11.167 1.00 93.38 70 ALA A CA 1
ATOM 506 C C . ALA A 1 70 ? 15.536 -1.101 -11.269 1.00 93.38 70 ALA A C 1
ATOM 508 O O . ALA A 1 70 ? 16.085 -1.322 -12.346 1.00 93.38 70 ALA 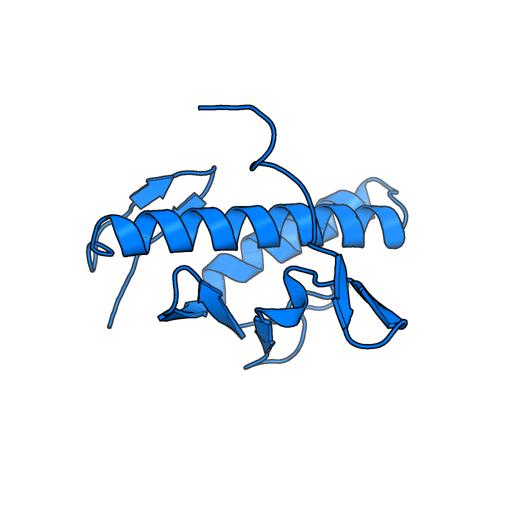A O 1
ATOM 509 N N . ARG A 1 71 ? 16.244 -1.061 -10.131 1.00 94.19 71 ARG A N 1
ATOM 510 C CA . ARG A 1 71 ? 17.709 -1.232 -10.070 1.00 94.19 71 ARG A CA 1
ATOM 511 C C . ARG A 1 71 ? 18.197 -2.599 -10.551 1.00 94.19 71 ARG A C 1
ATOM 513 O O . ARG A 1 71 ? 19.355 -2.721 -10.935 1.00 94.19 71 ARG A O 1
ATOM 520 N N . ARG A 1 72 ? 17.341 -3.623 -10.526 1.00 95.81 72 ARG A N 1
ATOM 521 C CA . ARG A 1 72 ? 17.634 -4.963 -11.063 1.00 95.81 72 ARG A CA 1
ATOM 522 C C . ARG A 1 72 ? 17.380 -5.069 -12.571 1.00 95.81 72 ARG A C 1
ATOM 524 O O . ARG A 1 72 ? 17.515 -6.158 -13.119 1.00 95.81 72 ARG A O 1
ATOM 531 N N . GLY A 1 73 ? 17.028 -3.965 -13.232 1.00 95.31 73 GLY A N 1
ATOM 532 C CA . GLY A 1 73 ? 16.813 -3.901 -14.677 1.00 95.31 73 GLY A CA 1
ATOM 533 C C . GLY A 1 73 ? 15.429 -4.364 -15.127 1.00 95.31 73 GLY A C 1
ATOM 534 O O . GLY A 1 73 ? 15.254 -4.681 -16.301 1.00 95.31 73 GLY A O 1
ATOM 535 N N . LEU A 1 74 ? 14.448 -4.438 -14.220 1.00 95.62 74 LEU A N 1
ATOM 536 C CA . LEU A 1 74 ? 13.071 -4.741 -14.608 1.00 95.62 74 LEU A CA 1
ATOM 537 C C . LEU A 1 74 ? 12.445 -3.554 -15.346 1.00 95.62 74 LEU A C 1
ATOM 539 O O . LEU A 1 74 ? 12.744 -2.398 -15.043 1.00 95.62 74 LEU A O 1
ATOM 543 N N . SER A 1 75 ? 11.549 -3.851 -16.290 1.00 95.25 75 SER A N 1
ATOM 544 C CA . SER A 1 75 ? 10.838 -2.814 -17.039 1.00 95.25 75 SER A CA 1
ATOM 545 C C . SER A 1 75 ? 9.893 -2.014 -16.129 1.00 95.25 75 SER A C 1
ATOM 547 O O . SER A 1 75 ? 9.427 -2.542 -15.111 1.00 95.25 75 SER A O 1
ATOM 549 N N . PRO A 1 76 ? 9.556 -0.763 -16.490 1.00 91.62 76 PRO A N 1
ATOM 550 C CA . PRO A 1 76 ? 8.595 0.043 -15.738 1.00 91.62 76 PRO A CA 1
ATOM 551 C C . PRO A 1 76 ? 7.246 -0.659 -15.523 1.00 91.62 76 PRO A C 1
ATOM 553 O O . PRO A 1 76 ? 6.673 -0.585 -14.440 1.00 91.62 76 PRO A O 1
ATOM 556 N N . GLU A 1 77 ? 6.760 -1.403 -16.517 1.00 91.56 77 GLU A N 1
ATOM 557 C CA . GLU A 1 77 ? 5.503 -2.156 -16.449 1.00 91.56 77 GLU A CA 1
ATOM 558 C C . GLU A 1 77 ? 5.590 -3.288 -15.422 1.00 91.56 77 GLU A C 1
ATOM 560 O O . GLU A 1 77 ? 4.669 -3.478 -14.628 1.00 91.56 77 GLU A O 1
ATOM 565 N N . ALA A 1 78 ? 6.716 -4.010 -15.388 1.00 92.88 78 ALA A N 1
ATOM 566 C CA . ALA A 1 78 ? 6.947 -5.061 -14.403 1.00 92.88 78 ALA A CA 1
ATOM 567 C C . ALA A 1 78 ? 7.049 -4.491 -12.978 1.00 92.88 78 ALA A C 1
ATOM 569 O O . ALA A 1 78 ? 6.516 -5.081 -12.036 1.00 92.88 78 ALA A O 1
ATOM 570 N N . VAL A 1 79 ? 7.695 -3.331 -12.813 1.00 93.38 79 VAL A N 1
ATOM 571 C CA . VAL A 1 79 ? 7.776 -2.623 -11.524 1.00 93.38 79 VAL A CA 1
ATOM 572 C C . VAL A 1 79 ? 6.393 -2.152 -11.068 1.00 93.38 79 VAL A C 1
ATOM 574 O O . VAL A 1 79 ? 6.036 -2.340 -9.902 1.00 93.38 79 VAL A O 1
ATOM 577 N N . ASN A 1 80 ? 5.592 -1.590 -11.975 1.00 91.25 80 ASN A N 1
ATOM 578 C CA . ASN A 1 80 ? 4.233 -1.135 -11.680 1.00 91.25 80 ASN A CA 1
ATOM 579 C C . ASN A 1 80 ? 3.318 -2.295 -11.280 1.00 91.25 80 ASN A C 1
ATOM 581 O O . ASN A 1 80 ? 2.657 -2.211 -10.247 1.00 91.25 80 ASN A O 1
ATOM 585 N N . LEU A 1 81 ? 3.345 -3.404 -12.023 1.00 92.06 81 LEU A N 1
ATOM 586 C CA . LEU A 1 81 ? 2.574 -4.601 -11.685 1.00 92.06 81 LEU A CA 1
ATOM 587 C C . LEU A 1 81 ? 2.973 -5.158 -10.311 1.00 92.06 81 LEU A C 1
ATOM 589 O O . LEU A 1 81 ? 2.118 -5.474 -9.487 1.00 92.06 81 LEU A O 1
ATOM 593 N N . ALA A 1 82 ? 4.275 -5.247 -10.030 1.00 91.44 82 ALA A N 1
ATOM 594 C CA . ALA A 1 82 ? 4.754 -5.711 -8.731 1.00 91.44 82 ALA A CA 1
ATOM 595 C C . ALA 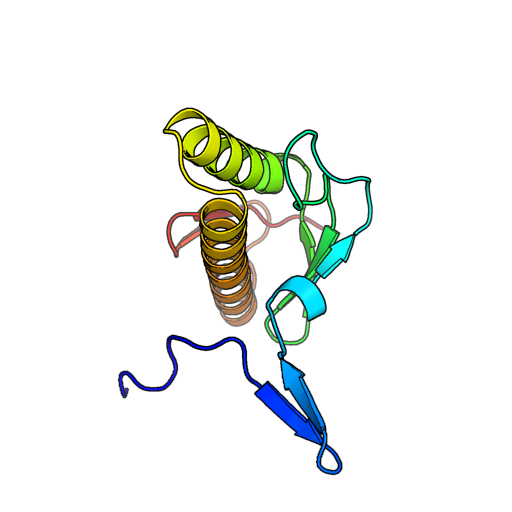A 1 82 ? 4.327 -4.769 -7.588 1.00 91.44 82 ALA A C 1
ATOM 597 O O . ALA A 1 82 ? 3.982 -5.233 -6.500 1.00 91.44 82 ALA A O 1
ATOM 598 N N . SER A 1 83 ? 4.301 -3.457 -7.840 1.00 92.44 83 SER A N 1
ATOM 599 C CA . SER A 1 83 ? 3.816 -2.454 -6.883 1.00 92.44 83 SER A CA 1
ATOM 600 C C . SER A 1 83 ? 2.318 -2.610 -6.610 1.00 92.44 83 SER A C 1
ATOM 602 O O . SER A 1 83 ? 1.899 -2.574 -5.453 1.00 92.44 83 SER A O 1
ATOM 604 N N . GLU A 1 84 ? 1.518 -2.864 -7.647 1.00 93.12 84 GLU A N 1
ATOM 605 C CA . GLU A 1 84 ? 0.081 -3.129 -7.526 1.00 93.12 84 GLU A CA 1
ATOM 606 C C . GLU A 1 84 ? -0.206 -4.384 -6.687 1.00 93.12 84 GLU A C 1
ATOM 608 O O . GLU A 1 84 ? -1.088 -4.376 -5.825 1.00 93.12 84 GLU A O 1
ATOM 613 N N . VAL A 1 85 ? 0.587 -5.448 -6.863 1.00 93.00 85 VAL A N 1
ATOM 614 C CA . VAL A 1 85 ? 0.488 -6.668 -6.044 1.00 93.00 85 VAL A CA 1
ATOM 615 C C . VAL A 1 85 ? 0.785 -6.376 -4.569 1.00 93.00 85 VAL A C 1
ATOM 617 O O . VAL A 1 85 ? 0.051 -6.838 -3.694 1.00 93.00 85 VAL A O 1
ATOM 620 N N . GLN A 1 86 ? 1.827 -5.593 -4.272 1.00 93.38 86 GLN A N 1
ATOM 621 C CA . GLN A 1 86 ? 2.172 -5.228 -2.892 1.00 93.38 86 GLN A CA 1
ATOM 622 C C . GLN A 1 86 ? 1.095 -4.356 -2.234 1.00 93.38 86 GLN A C 1
ATOM 624 O O . GLN A 1 86 ? 0.728 -4.591 -1.083 1.00 93.38 86 GLN A O 1
ATOM 629 N N . LEU A 1 87 ? 0.538 -3.394 -2.969 1.00 94.12 87 LEU A N 1
ATOM 630 C CA . LEU A 1 87 ? -0.569 -2.564 -2.492 1.00 94.12 87 LEU A CA 1
ATOM 631 C C . LEU A 1 87 ? -1.839 -3.386 -2.247 1.00 94.12 87 LEU A C 1
ATOM 633 O O . LEU A 1 87 ? -2.494 -3.214 -1.220 1.00 94.12 87 LEU A O 1
ATOM 637 N N . SER A 1 88 ? -2.158 -4.324 -3.140 1.00 93.56 88 SER A N 1
ATOM 638 C CA . SER A 1 88 ? -3.299 -5.236 -2.970 1.00 93.56 88 SER A CA 1
ATOM 639 C C . SER A 1 88 ? -3.128 -6.109 -1.723 1.00 93.56 88 SER A C 1
ATOM 641 O O . SER A 1 88 ? -4.060 -6.305 -0.942 1.00 93.56 88 SER A O 1
ATOM 643 N N . ASN A 1 89 ? -1.906 -6.598 -1.487 1.00 92.25 89 ASN A N 1
ATOM 644 C CA . ASN A 1 89 ? -1.573 -7.345 -0.281 1.00 92.25 89 ASN A CA 1
ATOM 645 C C . ASN A 1 89 ? -1.704 -6.481 0.989 1.00 92.25 89 ASN A C 1
ATOM 647 O O . ASN A 1 89 ? -2.268 -6.954 1.981 1.00 92.25 89 ASN A O 1
ATOM 651 N N . LEU A 1 90 ? -1.264 -5.219 0.956 1.00 92.88 90 LEU A N 1
ATOM 652 C CA . LEU A 1 90 ? -1.462 -4.271 2.055 1.00 92.88 90 LEU A CA 1
ATOM 653 C C . LEU A 1 90 ? -2.957 -4.065 2.345 1.00 92.88 90 LEU A C 1
ATOM 655 O O . LEU A 1 90 ? -3.373 -4.198 3.495 1.00 92.88 90 LEU A O 1
ATOM 659 N N . GLN A 1 91 ? -3.781 -3.820 1.323 1.00 93.69 91 GLN A N 1
ATOM 660 C CA . GLN A 1 91 ? -5.229 -3.634 1.475 1.00 93.69 91 GLN A CA 1
ATOM 661 C C . GLN A 1 91 ? -5.916 -4.852 2.095 1.00 93.69 91 GLN A C 1
ATOM 663 O O . GLN A 1 91 ? -6.723 -4.709 3.018 1.00 93.69 91 GLN A O 1
ATOM 668 N N . LEU A 1 92 ? -5.577 -6.059 1.637 1.00 91.12 92 LEU A N 1
ATOM 669 C CA . LEU A 1 92 ? -6.099 -7.300 2.209 1.00 91.12 92 LEU A CA 1
ATOM 670 C C . LEU A 1 92 ? -5.677 -7.465 3.674 1.00 91.12 92 LEU A C 1
ATOM 672 O O . LEU A 1 92 ? -6.465 -7.897 4.516 1.00 91.12 92 LEU A O 1
ATOM 676 N N . THR A 1 93 ? -4.435 -7.107 3.987 1.00 91.06 93 THR A N 1
ATOM 677 C CA . THR A 1 93 ? -3.880 -7.180 5.340 1.00 91.06 93 THR A CA 1
ATOM 678 C C . THR A 1 93 ? -4.583 -6.203 6.283 1.00 91.06 93 THR A C 1
ATOM 680 O O . THR A 1 93 ? -5.000 -6.605 7.369 1.00 91.06 93 THR A O 1
ATOM 683 N N . VAL A 1 94 ? -4.797 -4.957 5.853 1.00 91.06 94 VAL A N 1
ATOM 684 C CA . VAL A 1 94 ? -5.558 -3.946 6.602 1.00 91.06 94 VAL A CA 1
ATOM 685 C C . VAL A 1 94 ? -7.013 -4.383 6.775 1.00 91.06 94 VAL A C 1
ATOM 687 O O . VAL A 1 94 ? -7.520 -4.356 7.889 1.00 91.06 94 VAL A O 1
ATOM 690 N N . THR A 1 95 ? -7.655 -4.891 5.718 1.00 91.25 95 THR A N 1
ATOM 691 C CA . THR A 1 95 ? -9.024 -5.436 5.779 1.00 91.25 95 THR A CA 1
ATOM 692 C C . THR A 1 95 ? -9.146 -6.527 6.846 1.00 91.25 95 THR A C 1
ATOM 694 O O . THR A 1 95 ? -10.074 -6.518 7.651 1.00 91.25 95 THR A O 1
ATOM 697 N N . ARG A 1 96 ? -8.181 -7.454 6.901 1.00 90.00 96 ARG A N 1
ATOM 698 C CA . ARG A 1 96 ? -8.138 -8.502 7.931 1.00 90.00 96 ARG A CA 1
ATOM 699 C C . ARG A 1 96 ? -7.885 -7.936 9.323 1.00 90.00 96 ARG A C 1
ATOM 701 O O . ARG A 1 96 ? -8.451 -8.447 10.280 1.00 90.00 96 ARG A O 1
ATOM 708 N N . ALA A 1 97 ? -7.035 -6.923 9.459 1.00 88.81 97 ALA A N 1
ATOM 709 C CA . ALA A 1 97 ? -6.787 -6.290 10.750 1.00 88.81 97 ALA A CA 1
ATOM 710 C C . ALA A 1 97 ? -8.047 -5.590 11.284 1.00 88.81 97 ALA A C 1
ATOM 712 O O . ALA A 1 97 ? -8.392 -5.793 12.445 1.00 8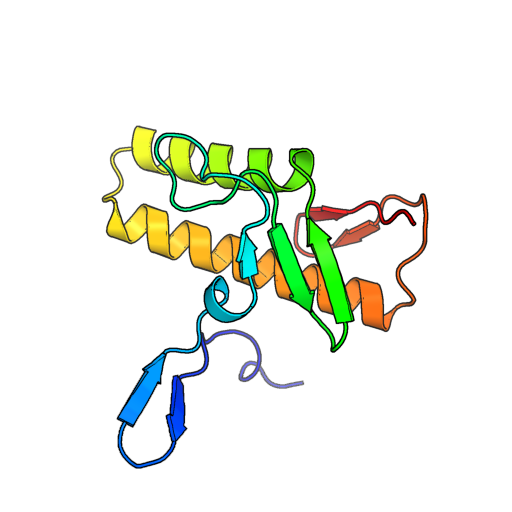8.81 97 ALA A O 1
ATOM 713 N N . ILE A 1 98 ? -8.771 -4.861 10.428 1.00 88.94 98 ILE A N 1
ATOM 714 C CA . ILE A 1 98 ? -10.056 -4.215 10.750 1.00 88.94 98 ILE A CA 1
ATOM 715 C C . ILE A 1 98 ? -11.096 -5.253 11.170 1.00 88.94 98 ILE A C 1
ATOM 717 O O . ILE A 1 98 ? -11.695 -5.124 12.232 1.00 88.94 98 ILE A O 1
ATOM 721 N N . ALA A 1 99 ? -11.244 -6.342 10.408 1.00 87.94 99 ALA A N 1
ATOM 722 C CA . ALA A 1 99 ? -12.169 -7.424 10.753 1.00 87.94 99 ALA A CA 1
ATOM 723 C C . ALA A 1 99 ? -11.870 -8.076 12.121 1.00 87.94 99 ALA A C 1
ATOM 725 O O . ALA A 1 99 ? -12.761 -8.661 12.729 1.00 87.94 99 ALA A O 1
ATOM 726 N N . ASN A 1 100 ? -10.630 -7.963 12.612 1.00 86.50 100 ASN A N 1
ATOM 727 C CA . ASN A 1 100 ? -10.202 -8.435 13.931 1.00 86.50 100 ASN A CA 1
ATOM 728 C C . ASN A 1 100 ? -10.152 -7.313 14.992 1.00 86.50 100 ASN A C 1
ATOM 730 O O . ASN A 1 100 ? -9.517 -7.481 16.032 1.00 86.50 100 ASN A O 1
ATOM 734 N N . GLY A 1 101 ? -10.793 -6.168 14.739 1.00 85.25 101 GLY A N 1
ATOM 735 C CA . GLY A 1 101 ? -10.925 -5.064 15.692 1.00 85.25 101 GLY A CA 1
ATOM 736 C C . GLY A 1 101 ? -9.772 -4.055 15.712 1.00 85.25 101 GLY A C 1
ATOM 737 O O . GLY A 1 101 ? -9.728 -3.244 16.629 1.00 85.25 101 GLY A O 1
ATOM 738 N N . ALA A 1 102 ? -8.846 -4.105 14.742 1.00 83.81 102 ALA A N 1
ATOM 739 C CA . ALA A 1 102 ? -7.741 -3.151 14.550 1.00 83.81 102 ALA A CA 1
ATOM 740 C C . ALA A 1 102 ? -7.047 -2.724 15.865 1.00 83.81 102 ALA A C 1
ATOM 742 O O . ALA A 1 102 ? -7.141 -1.562 16.267 1.00 83.81 102 ALA A O 1
ATOM 743 N N . PRO A 1 103 ? -6.343 -3.642 16.558 1.00 81.31 103 PRO A N 1
ATOM 744 C CA . PRO A 1 103 ? -5.806 -3.369 17.887 1.00 81.31 103 PRO A CA 1
ATOM 745 C C . PRO A 1 103 ? -4.859 -2.164 17.868 1.00 81.31 103 PRO A C 1
ATOM 747 O O . PRO A 1 103 ? -3.792 -2.182 17.243 1.00 81.31 103 PRO A O 1
ATOM 750 N N . LEU A 1 104 ? -5.263 -1.108 18.576 1.00 86.38 104 LEU A N 1
ATOM 751 C CA . LEU A 1 104 ? -4.527 0.148 18.638 1.00 86.38 104 LEU A CA 1
ATOM 752 C C . LEU A 1 104 ? -3.211 -0.024 19.389 1.00 86.38 104 LEU A C 1
ATOM 754 O O . LEU A 1 104 ? -3.080 -0.829 20.313 1.00 86.38 104 LEU A O 1
ATOM 758 N N . ASN A 1 105 ? -2.218 0.760 18.981 1.00 84.69 105 ASN A N 1
ATOM 759 C CA . ASN A 1 105 ? -0.890 0.828 19.580 1.00 84.69 105 ASN A CA 1
ATOM 760 C C . ASN A 1 105 ? -0.131 -0.507 19.664 1.00 84.69 105 ASN A C 1
ATOM 762 O O . ASN A 1 105 ? 0.931 -0.569 20.283 1.00 84.69 105 ASN A O 1
ATOM 766 N N . THR A 1 106 ? -0.610 -1.537 18.968 1.00 84.50 106 THR A N 1
ATOM 767 C CA . THR A 1 106 ? -0.036 -2.880 18.955 1.00 84.50 106 THR A CA 1
ATOM 768 C C . THR A 1 106 ? 0.532 -3.177 17.575 1.00 84.50 106 THR A C 1
ATOM 770 O O . THR A 1 106 ? -0.093 -2.878 16.560 1.00 84.50 106 THR A O 1
ATOM 773 N N . LEU A 1 107 ? 1.730 -3.764 17.528 1.00 83.88 107 LEU A N 1
ATOM 774 C CA . LEU A 1 107 ? 2.316 -4.222 16.272 1.00 83.88 107 LEU A CA 1
ATOM 775 C C . LEU A 1 107 ? 1.664 -5.545 15.854 1.00 83.88 107 LEU A C 1
ATOM 777 O O . LEU A 1 107 ? 1.911 -6.587 16.458 1.00 83.88 107 LEU A O 1
ATOM 781 N N . VAL A 1 108 ? 0.879 -5.508 14.785 1.00 85.12 108 VAL A N 1
ATOM 782 C CA . VAL A 1 108 ? 0.275 -6.678 14.152 1.00 85.12 108 VAL A CA 1
ATOM 783 C C . VAL A 1 108 ? 1.162 -7.128 12.997 1.00 85.12 108 VAL A C 1
ATOM 785 O O . VAL A 1 108 ? 1.382 -6.379 12.047 1.00 85.12 108 VAL A O 1
ATOM 788 N N . LYS A 1 109 ? 1.667 -8.364 13.055 1.00 85.75 109 LYS A N 1
ATOM 789 C CA . LYS A 1 109 ? 2.428 -8.971 11.954 1.00 85.75 109 LYS A CA 1
ATOM 790 C C . LYS A 1 109 ? 1.522 -9.888 11.141 1.00 85.75 109 LYS A C 1
ATOM 792 O O . LYS A 1 109 ? 1.152 -10.957 11.615 1.00 85.75 109 LYS A O 1
ATOM 797 N N . THR A 1 110 ? 1.148 -9.482 9.933 1.00 80.19 110 THR A N 1
ATOM 798 C CA . THR A 1 110 ? 0.278 -10.275 9.051 1.00 80.19 110 THR A CA 1
ATOM 799 C C . THR A 1 110 ? 0.507 -9.922 7.586 1.00 80.19 110 THR A C 1
ATOM 801 O O . THR A 1 110 ? 0.919 -8.812 7.269 1.00 80.19 110 THR A O 1
ATOM 804 N N . GLY A 1 111 ? 0.326 -10.891 6.685 1.00 74.38 111 GLY A N 1
ATOM 805 C CA . GLY A 1 111 ? 0.494 -10.683 5.241 1.00 74.38 111 GLY A CA 1
ATOM 806 C C . GLY A 1 111 ? 1.906 -10.290 4.784 1.00 74.38 111 GLY A C 1
ATOM 807 O O . GLY A 1 111 ? 2.060 -9.896 3.639 1.00 74.38 111 GLY A O 1
ATOM 808 N N . GLY A 1 112 ? 2.926 -10.400 5.645 1.00 82.19 112 GLY A N 1
ATOM 809 C CA . GLY A 1 112 ? 4.280 -9.887 5.386 1.00 82.19 112 GLY A CA 1
ATOM 810 C C . GLY A 1 112 ? 4.523 -8.460 5.896 1.00 82.19 112 GLY A C 1
ATOM 811 O O . GLY A 1 112 ? 5.648 -7.977 5.823 1.00 82.19 112 GLY A O 1
ATOM 812 N N . TRP A 1 113 ? 3.507 -7.814 6.475 1.00 86.50 113 TRP A N 1
ATOM 813 C CA . TRP A 1 113 ? 3.575 -6.463 7.029 1.00 86.50 113 TRP A CA 1
ATOM 814 C C . TRP A 1 113 ? 3.657 -6.473 8.551 1.00 86.50 113 TRP A C 1
ATOM 816 O O . TRP A 1 113 ? 3.034 -7.305 9.209 1.00 86.50 113 TRP A O 1
ATOM 826 N N . GLY A 1 114 ? 4.381 -5.504 9.112 1.00 86.94 114 GLY A N 1
ATOM 827 C CA . GLY A 1 114 ? 4.220 -5.072 10.498 1.00 86.94 114 GLY A CA 1
ATOM 828 C C . GLY A 1 114 ? 3.382 -3.798 10.529 1.00 86.94 114 GLY A C 1
ATOM 829 O O . GLY A 1 114 ? 3.881 -2.737 10.169 1.00 86.94 114 GLY A O 1
ATOM 830 N N . LEU A 1 115 ? 2.119 -3.900 10.931 1.00 87.50 115 LEU A N 1
ATOM 831 C CA . LEU A 1 115 ? 1.178 -2.782 10.977 1.00 87.50 115 LEU A CA 1
ATOM 832 C C . LEU A 1 115 ? 0.951 -2.348 12.421 1.00 87.50 115 LEU A C 1
ATOM 834 O O . LEU A 1 115 ? 0.743 -3.184 13.295 1.00 87.50 115 LEU A O 1
ATOM 838 N N . LYS A 1 116 ? 0.961 -1.041 12.674 1.00 88.69 116 LYS A N 1
ATOM 839 C CA . LYS A 1 116 ? 0.542 -0.460 13.950 1.00 88.69 116 LYS A CA 1
ATOM 840 C C . LYS A 1 116 ? -0.556 0.551 13.662 1.00 88.69 116 LYS A C 1
ATOM 842 O O . LYS A 1 116 ? -0.338 1.473 12.882 1.00 88.69 116 LYS A O 1
ATOM 847 N N . PHE A 1 117 ? -1.712 0.360 14.285 1.00 85.69 117 PHE A N 1
ATOM 848 C CA . PHE A 1 117 ? -2.852 1.262 14.161 1.00 85.69 117 PHE A CA 1
ATOM 849 C C . PHE A 1 117 ? -2.830 2.283 15.301 1.00 85.69 117 PHE A C 1
ATOM 851 O O . PHE A 1 117 ? -2.477 1.952 16.436 1.00 85.69 117 PHE A O 1
ATOM 858 N N . SER A 1 118 ? -3.189 3.524 14.997 1.00 84.62 118 SER A N 1
ATOM 859 C CA . SER A 1 118 ? -3.322 4.631 15.947 1.00 84.62 118 SER A CA 1
ATOM 860 C C . SER A 1 118 ? -4.532 5.481 15.565 1.00 84.62 118 SER A C 1
ATOM 862 O O . SER A 1 118 ? -4.947 5.447 14.406 1.00 84.62 118 SER A O 1
ATOM 864 N N . GLN A 1 119 ? -5.077 6.217 16.534 1.00 75.69 119 GLN A N 1
ATOM 865 C CA . GLN A 1 119 ? -6.155 7.192 16.346 1.00 75.69 119 GLN A CA 1
ATOM 866 C C . GLN A 1 119 ? -5.627 8.604 16.568 1.00 75.69 119 GLN A C 1
ATOM 868 O O . GLN A 1 119 ? -4.729 8.745 17.431 1.00 75.69 119 GLN A O 1
#

Nearest PDB structures (foldseek):
  7vmc-assembly1_B  TM=8.812E-01  e=1.781E-05  Escherichia coli O157:H7 str. EC869
  7czf-assembly1_C  TM=3.509E-01  e=4.042E-01  Human gammaherpesvirus 8
  6l9j-assembly4_J  TM=5.479E-01  e=9.435E+00  Saccharomyces cerevisiae S288C
  3o8o-assembly2_F  TM=3.441E-01  e=3.597E+00  Saccharomyces cerevisiae

Foldseek 3Di:
DDPPPDDDQDQDDDPNDTDRRFQVVQWAAPADDDPPDPFHCWTWGCALNDTDTGHNVNRVVLVVQLVVCVVVVDDPVVSNVVSSVVSVLVRHFVNVCVVVVVDAPDFDCPSNDGDHDHD

Mean predicted aligned error: 7.9 Å

Solvent-accessible surface area (backbone atoms only — not comparable to full-atom values): 7027 Å² total; per-residue (Å²): 137,71,93,77,83,78,78,71,66,50,64,47,81,60,91,94,43,85,38,80,37,46,58,67,80,36,48,46,74,75,39,68,58,41,89,96,46,91,48,38,37,22,26,38,36,56,32,77,93,44,77,43,80,44,51,49,76,68,38,47,57,54,47,52,51,36,49,53,42,44,75,71,71,46,52,71,67,58,33,50,53,52,45,49,51,53,50,42,45,50,39,53,37,52,19,53,38,51,77,70,67,46,59,63,83,37,80,47,78,49,85,91,41,80,47,66,40,81,133